Protein AF-A0A8H7GT89-F1 (afdb_monomer_lite)

pLDDT: mean 71.45, std 20.38, range [29.5, 93.94]

Foldseek 3Di:
DDDPPPFDWFKKFKWKDFPVDTDRALLPPDDDDDPPDSPTFIWTATPQQWTHGPPDQWTFDADPQQWTHIGNDTDGQWDFDDDPPDPWTWTAGNNHFWWWQAPVRIIGDPHPHHPTTTMIMTIDTDDPPD

Organism: NCBI:txid27326

Sequence (130 aa):
MLGLAHGYVATCIINISTNDDKVYLGVSVENGNDPGSQKANVFDFDTAGTMKVTGKNEYLGLDNSGKLVVTSKAQGKFERKARSGFALNALVFNGMREYQLCGDYTIGLNSTCAGARKATISIEDVPVFG

Structure (mmCIF, N/CA/C/O backbone):
data_AF-A0A8H7GT89-F1
#
_entry.id   AF-A0A8H7GT89-F1
#
loop_
_atom_site.group_PDB
_atom_site.id
_atom_site.type_symbol
_atom_site.label_atom_id
_atom_site.label_alt_id
_atom_site.label_comp_id
_atom_site.label_asym_id
_atom_site.label_entity_id
_atom_site.label_seq_id
_atom_site.pdbx_PDB_ins_code
_atom_site.Cartn_x
_atom_site.Cartn_y
_atom_site.Cartn_z
_atom_site.occupancy
_atom_site.B_iso_or_equiv
_atom_site.auth_seq_id
_atom_site.auth_comp_id
_atom_site.auth_asym_id
_atom_site.auth_atom_id
_atom_site.pdbx_PDB_model_num
ATOM 1 N N . MET A 1 1 ? -14.530 5.194 34.847 1.00 35.44 1 MET A N 1
ATOM 2 C CA . MET A 1 1 ? -13.457 5.635 33.932 1.00 35.44 1 MET A CA 1
ATOM 3 C C . MET A 1 1 ? -13.267 4.551 32.882 1.00 35.44 1 MET A C 1
ATOM 5 O O . MET A 1 1 ? -12.688 3.524 33.197 1.00 35.44 1 MET A O 1
ATOM 9 N N . LEU A 1 2 ? -13.820 4.728 31.681 1.00 33.50 2 LEU A N 1
ATOM 10 C CA . LEU A 1 2 ? -13.563 3.861 30.528 1.00 33.50 2 LEU A CA 1
ATOM 11 C C . LEU A 1 2 ? -12.859 4.731 29.489 1.00 33.50 2 LEU A C 1
ATOM 13 O O . LEU A 1 2 ? -13.491 5.558 28.837 1.00 33.50 2 LEU A O 1
ATOM 17 N N . GLY A 1 3 ? -11.535 4.613 29.420 1.00 31.89 3 GLY A N 1
ATOM 18 C CA . GLY A 1 3 ? -10.750 5.225 28.358 1.00 31.89 3 GLY A CA 1
ATOM 19 C C . GLY A 1 3 ? -10.991 4.443 27.075 1.00 31.89 3 GLY A C 1
ATOM 20 O O . GLY A 1 3 ? -10.438 3.361 26.904 1.00 31.89 3 GLY A O 1
ATOM 21 N N . LEU A 1 4 ? -11.838 4.972 26.192 1.00 36.56 4 LEU A N 1
ATOM 22 C CA . LEU A 1 4 ? -11.888 4.538 24.802 1.00 36.56 4 LEU A CA 1
ATOM 23 C C . LEU A 1 4 ? -10.539 4.899 24.181 1.00 36.56 4 LEU A C 1
ATOM 25 O O . LEU A 1 4 ? -10.265 6.066 23.895 1.00 36.56 4 LEU A O 1
ATOM 29 N N . ALA A 1 5 ? -9.678 3.896 24.024 1.00 34.75 5 ALA A N 1
ATOM 30 C CA . ALA A 1 5 ? -8.534 3.977 23.137 1.00 34.75 5 ALA A CA 1
ATOM 31 C C . ALA A 1 5 ? -9.087 4.123 21.715 1.00 34.75 5 ALA A C 1
ATOM 33 O O . ALA A 1 5 ? -9.349 3.139 21.027 1.00 34.75 5 ALA A O 1
ATOM 34 N N . HIS A 1 6 ? -9.351 5.363 21.309 1.00 40.16 6 HIS A N 1
ATOM 35 C CA . HIS A 1 6 ? -9.631 5.698 19.925 1.00 40.16 6 HIS A CA 1
ATOM 36 C C . HIS A 1 6 ? -8.349 5.404 19.148 1.00 40.16 6 HIS A C 1
ATOM 38 O O . HIS A 1 6 ? -7.413 6.203 19.144 1.00 40.16 6 HIS A O 1
ATOM 44 N N . GLY A 1 7 ? -8.276 4.206 18.565 1.00 41.38 7 GLY A N 1
ATOM 45 C CA . GLY A 1 7 ? -7.283 3.901 17.549 1.00 41.38 7 GLY A CA 1
ATOM 46 C C . GLY A 1 7 ? -7.399 4.977 16.480 1.00 41.38 7 GLY A C 1
ATOM 47 O O . GLY A 1 7 ?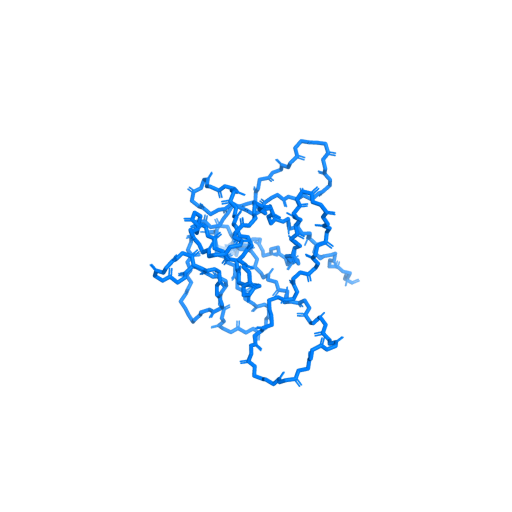 -8.479 5.179 15.928 1.00 41.38 7 GLY A O 1
ATOM 48 N N . TYR A 1 8 ? -6.326 5.731 16.268 1.00 43.47 8 TYR A N 1
ATOM 49 C CA . TYR A 1 8 ? -6.292 6.758 15.238 1.00 43.47 8 TYR A CA 1
ATOM 50 C C . TYR A 1 8 ? -6.527 6.080 13.889 1.00 43.47 8 TYR A C 1
ATOM 52 O O . TYR A 1 8 ? -5.712 5.268 13.455 1.00 43.47 8 TYR A O 1
ATOM 60 N N . VAL A 1 9 ? -7.657 6.397 13.261 1.00 54.12 9 VAL A N 1
ATOM 61 C CA . VAL A 1 9 ? -7.965 5.994 11.893 1.00 54.12 9 VAL A CA 1
ATOM 62 C C . VAL A 1 9 ? -7.574 7.163 11.002 1.00 54.12 9 VAL A C 1
ATOM 64 O O . VAL A 1 9 ? -8.209 8.215 11.047 1.00 54.12 9 VAL A O 1
ATOM 67 N N . ALA A 1 10 ? -6.485 7.013 10.250 1.00 57.50 10 ALA A N 1
ATOM 68 C CA . ALA A 1 10 ? -6.071 8.008 9.267 1.00 57.50 10 ALA A CA 1
ATOM 69 C C . ALA A 1 10 ? -6.644 7.628 7.903 1.00 57.50 10 ALA A C 1
ATOM 71 O O . ALA A 1 10 ? -6.319 6.574 7.360 1.00 57.50 10 ALA A O 1
ATOM 72 N N . THR A 1 11 ? -7.488 8.485 7.348 1.00 61.97 11 THR A N 1
ATOM 73 C CA . THR A 1 11 ? -8.102 8.283 6.038 1.00 61.97 11 THR A CA 1
ATOM 74 C C . THR A 1 11 ? -7.154 8.775 4.947 1.00 61.97 11 THR A C 1
ATOM 76 O O . THR A 1 11 ? -6.683 9.907 5.010 1.00 61.97 11 THR A O 1
ATOM 79 N N . CYS A 1 12 ? -6.840 7.935 3.960 1.00 56.12 12 CYS A N 1
ATOM 80 C CA . CYS A 1 12 ? -5.787 8.210 2.988 1.00 56.12 12 CYS A CA 1
ATOM 81 C C . CYS A 1 12 ? -6.156 7.841 1.545 1.00 56.12 12 CYS A C 1
ATOM 83 O O . CYS A 1 12 ? -6.928 6.912 1.307 1.00 56.12 12 CYS A O 1
ATOM 85 N N . ILE A 1 13 ? -5.512 8.510 0.586 1.00 63.25 13 ILE A N 1
ATOM 86 C CA . ILE A 1 13 ? -5.522 8.162 -0.843 1.00 63.25 13 ILE A CA 1
ATOM 87 C C . ILE A 1 13 ? -4.174 7.548 -1.227 1.00 63.25 13 ILE A C 1
ATOM 89 O O . ILE A 1 13 ? -3.116 7.978 -0.759 1.00 63.25 13 ILE A O 1
ATOM 93 N N . ILE A 1 14 ? -4.220 6.541 -2.100 1.00 62.25 14 ILE A N 1
ATOM 94 C CA . ILE A 1 14 ? -3.039 5.880 -2.648 1.00 62.25 14 ILE A CA 1
ATOM 95 C C . ILE A 1 14 ? -2.681 6.481 -4.012 1.00 62.25 14 ILE A C 1
ATOM 97 O O . ILE A 1 14 ? -3.467 6.448 -4.952 1.00 62.25 14 ILE A O 1
ATOM 101 N N . ASN A 1 15 ? -1.455 6.981 -4.121 1.00 60.44 15 ASN A N 1
ATOM 102 C CA . ASN A 1 15 ? -0.856 7.547 -5.323 1.00 60.44 15 ASN A CA 1
ATOM 103 C C . ASN A 1 15 ? 0.281 6.641 -5.809 1.00 60.44 15 ASN A C 1
ATOM 105 O O . ASN A 1 15 ? 1.048 6.144 -4.987 1.00 60.44 15 ASN A O 1
ATOM 109 N N . ILE A 1 16 ? 0.459 6.449 -7.119 1.00 58.06 16 ILE A N 1
ATOM 110 C CA . ILE A 1 16 ? 1.551 5.617 -7.645 1.00 58.06 16 ILE A CA 1
ATOM 111 C C . ILE A 1 16 ? 2.458 6.457 -8.532 1.00 58.06 16 ILE A C 1
ATOM 113 O O . ILE A 1 16 ? 2.040 7.096 -9.487 1.00 58.06 16 ILE A O 1
ATOM 117 N N . SER A 1 17 ? 3.745 6.471 -8.218 1.00 55.50 17 SER A N 1
ATOM 118 C CA . SER A 1 17 ? 4.747 7.114 -9.065 1.00 55.50 17 SER A CA 1
ATOM 119 C C . SER A 1 17 ? 5.666 6.059 -9.649 1.00 55.50 17 SER A C 1
ATOM 121 O O . SER A 1 17 ? 6.245 5.267 -8.898 1.00 55.50 17 SER A O 1
ATOM 123 N N . THR A 1 18 ? 5.828 6.082 -10.966 1.00 56.59 18 THR A N 1
ATOM 124 C CA . THR A 1 18 ? 6.956 5.432 -11.639 1.00 56.59 18 THR A CA 1
ATOM 125 C C . THR A 1 18 ? 8.038 6.481 -11.894 1.00 56.59 18 THR A C 1
ATOM 127 O O . THR A 1 18 ? 7.802 7.673 -11.697 1.00 56.59 18 THR A O 1
ATOM 130 N N . ASN A 1 19 ? 9.241 6.061 -12.287 1.00 48.22 19 ASN A N 1
ATOM 131 C CA . ASN A 1 19 ? 10.349 6.996 -12.521 1.00 48.22 19 ASN A CA 1
ATOM 132 C C . ASN A 1 19 ? 10.074 8.007 -13.649 1.00 48.22 19 ASN A C 1
ATOM 134 O O . ASN A 1 19 ? 10.729 9.045 -13.673 1.00 48.22 19 ASN A O 1
ATOM 138 N N . ASP A 1 20 ? 9.096 7.729 -14.515 1.00 40.50 20 ASP A N 1
ATOM 139 C CA . ASP A 1 20 ? 8.835 8.517 -15.720 1.00 40.50 20 ASP A CA 1
ATOM 140 C C . ASP A 1 20 ? 7.479 9.241 -15.702 1.00 40.50 20 ASP A C 1
ATOM 142 O O . ASP A 1 20 ? 7.308 10.174 -16.471 1.00 40.50 20 ASP A O 1
ATOM 146 N N . ASP A 1 21 ? 6.549 8.884 -14.802 1.00 43.25 21 ASP A N 1
ATOM 147 C CA . ASP A 1 21 ? 5.219 9.506 -14.694 1.00 43.25 21 ASP A CA 1
ATOM 148 C C . ASP A 1 21 ? 4.585 9.298 -13.304 1.00 43.25 21 ASP A C 1
ATOM 150 O O . ASP A 1 21 ? 4.749 8.249 -12.661 1.00 43.25 21 ASP A O 1
ATOM 154 N N . LYS A 1 22 ? 3.795 10.284 -12.851 1.00 41.44 22 LYS A N 1
ATOM 155 C CA . LYS A 1 22 ? 2.847 10.113 -11.736 1.00 41.44 22 LYS A CA 1
ATOM 156 C C . LYS A 1 22 ? 1.545 9.546 -12.292 1.00 41.44 22 LYS A C 1
ATOM 158 O O . LYS A 1 22 ? 0.872 10.206 -13.076 1.00 41.44 22 LYS A O 1
ATOM 163 N N . VAL A 1 23 ? 1.178 8.347 -11.859 1.00 41.94 23 VAL A N 1
ATOM 164 C CA . VAL A 1 23 ? -0.077 7.689 -12.221 1.00 41.94 23 VAL A CA 1
ATOM 165 C C . VAL A 1 23 ? -0.946 7.606 -10.971 1.00 41.94 23 VAL A C 1
ATOM 167 O O . VAL A 1 23 ? -0.628 6.924 -9.997 1.00 41.94 23 VAL A O 1
ATOM 170 N N . TYR A 1 24 ? -2.066 8.314 -10.977 1.00 42.25 24 TYR A N 1
ATOM 171 C CA . TYR A 1 24 ? -3.062 8.167 -9.926 1.00 42.25 24 TYR A CA 1
ATOM 172 C C . TYR A 1 24 ? -3.737 6.812 -10.115 1.00 42.25 24 TYR A C 1
ATOM 174 O O . TYR A 1 24 ? -4.422 6.582 -11.111 1.00 42.25 24 TYR A O 1
ATOM 182 N N . LEU A 1 25 ? -3.502 5.885 -9.188 1.00 45.56 25 LEU A N 1
ATOM 183 C CA . LEU A 1 25 ? -4.218 4.625 -9.205 1.00 45.56 25 LEU A CA 1
ATOM 184 C C . LEU A 1 25 ? -5.462 4.780 -8.341 1.00 45.56 25 LEU A C 1
ATOM 186 O O . LEU A 1 25 ? -5.419 4.651 -7.118 1.00 45.56 25 LEU A O 1
ATOM 190 N N . GLY A 1 26 ? -6.598 4.994 -8.997 1.00 43.44 26 GLY A N 1
ATOM 191 C CA . GLY A 1 26 ? -7.821 4.437 -8.451 1.00 43.44 26 GLY A CA 1
ATOM 192 C C . GLY A 1 26 ? -7.618 2.930 -8.409 1.00 43.44 26 GLY A C 1
ATOM 193 O O . GLY A 1 26 ? -7.570 2.300 -9.460 1.00 43.44 26 GLY A O 1
ATOM 194 N N . VAL A 1 27 ? -7.432 2.345 -7.223 1.00 44.38 27 VAL A N 1
ATOM 195 C CA . VAL A 1 27 ? -7.629 0.901 -7.061 1.00 44.38 27 VAL A CA 1
ATOM 196 C C . VAL A 1 27 ? -9.106 0.684 -7.383 1.00 44.38 27 VAL A C 1
ATOM 198 O O . VAL A 1 27 ? -9.958 0.803 -6.516 1.00 44.38 27 VAL A O 1
ATOM 201 N N . SER A 1 28 ? -9.466 0.497 -8.645 1.00 35.22 28 SER A N 1
ATOM 202 C CA . SER A 1 28 ? -10.850 0.261 -9.022 1.00 35.22 28 SER A CA 1
ATOM 203 C C . SER A 1 28 ? -11.254 -1.071 -8.404 1.00 35.22 28 SER A C 1
ATOM 205 O O . SER A 1 28 ? -10.757 -2.123 -8.797 1.00 35.22 28 SER A O 1
ATOM 207 N N . VAL A 1 29 ? -12.124 -1.020 -7.390 1.00 35.66 29 VAL A N 1
ATOM 208 C CA . VAL A 1 29 ? -12.866 -2.201 -6.945 1.00 35.66 29 VAL A CA 1
ATOM 209 C C . VAL A 1 29 ? -13.776 -2.537 -8.114 1.00 35.66 29 VAL A C 1
ATOM 211 O O . VAL A 1 29 ? -14.784 -1.860 -8.316 1.00 35.66 29 VAL A O 1
ATOM 214 N N . GLU A 1 30 ? -13.369 -3.485 -8.953 1.00 30.83 30 GLU A N 1
ATOM 215 C CA . GLU A 1 30 ? -14.185 -3.909 -10.080 1.00 30.83 30 GLU A CA 1
ATOM 216 C C . GLU A 1 30 ? -15.526 -4.436 -9.563 1.00 30.83 30 GLU A C 1
ATOM 218 O O . GLU A 1 30 ? -15.641 -5.522 -9.006 1.00 30.83 30 GLU A O 1
ATOM 223 N N . ASN A 1 31 ? -16.551 -3.617 -9.755 1.00 31.23 31 ASN A N 1
ATOM 224 C CA . ASN A 1 31 ? -17.854 -4.046 -10.227 1.00 31.23 31 ASN A CA 1
ATOM 225 C C . ASN A 1 31 ? -18.373 -2.919 -11.127 1.00 31.23 31 ASN A C 1
ATOM 227 O O . ASN A 1 31 ? -19.152 -2.073 -10.697 1.00 31.23 31 ASN A O 1
ATOM 231 N N . GLY A 1 32 ? -17.885 -2.872 -12.370 1.00 29.50 32 GLY A N 1
ATOM 232 C CA . GLY A 1 32 ? -18.465 -2.033 -13.421 1.00 29.50 32 GLY A CA 1
ATOM 233 C C . GLY A 1 32 ? -17.453 -1.218 -14.224 1.00 29.50 32 GLY A C 1
ATOM 234 O O . GLY A 1 32 ? -16.855 -0.278 -13.712 1.00 29.50 32 GLY A O 1
ATOM 235 N N . ASN A 1 33 ? -17.339 -1.586 -15.502 1.00 33.56 33 ASN A N 1
ATOM 236 C CA . ASN A 1 33 ? -16.725 -0.864 -16.617 1.00 33.56 33 ASN A CA 1
ATOM 237 C C . ASN A 1 33 ? -16.965 0.657 -16.583 1.00 33.56 33 ASN A C 1
ATOM 239 O O . ASN A 1 33 ? -17.984 1.123 -17.092 1.00 33.56 33 ASN A O 1
ATOM 243 N N . ASP A 1 34 ? -15.997 1.437 -16.107 1.00 38.19 34 ASP A N 1
ATOM 244 C CA . ASP A 1 34 ? -15.846 2.809 -16.593 1.00 38.19 34 ASP A CA 1
ATOM 245 C C . ASP A 1 34 ? -14.361 3.209 -16.665 1.00 38.19 34 ASP A C 1
ATOM 247 O O . ASP A 1 34 ? -13.774 3.604 -15.654 1.00 38.19 34 ASP A O 1
ATOM 251 N N . PRO A 1 35 ? -13.724 3.104 -17.846 1.00 40.66 35 PRO A N 1
ATOM 252 C CA . PRO A 1 35 ? -12.318 3.456 -18.040 1.00 40.66 35 PRO A CA 1
ATOM 253 C C . PRO A 1 35 ? -12.031 4.968 -17.928 1.00 40.66 35 PRO A C 1
ATOM 255 O O . PRO A 1 35 ? -10.876 5.370 -18.057 1.00 40.66 35 PRO A O 1
ATOM 258 N N . GLY A 1 36 ? -13.047 5.813 -17.691 1.00 35.69 36 GLY A N 1
ATOM 259 C CA . GLY A 1 36 ? -12.902 7.270 -17.586 1.00 35.69 36 GLY A CA 1
ATOM 260 C C . GLY A 1 36 ? -12.988 7.858 -16.173 1.00 35.69 36 GLY A C 1
ATOM 261 O O . GLY A 1 36 ? -12.587 9.006 -15.980 1.00 35.69 36 GLY A O 1
ATOM 262 N N . SER A 1 37 ? -13.477 7.113 -15.172 1.00 38.75 37 SER A N 1
ATOM 263 C CA . SER A 1 37 ? -13.600 7.621 -13.797 1.00 38.75 37 SER A CA 1
ATOM 264 C C . SER A 1 37 ? -12.557 6.978 -12.882 1.00 38.75 37 SER A C 1
ATOM 266 O O . SER A 1 37 ? -12.722 5.867 -12.384 1.00 38.75 37 SER A O 1
ATOM 268 N N . GLN A 1 38 ? -11.448 7.682 -12.639 1.00 46.44 38 GLN A N 1
ATOM 269 C CA . GLN A 1 38 ? -10.498 7.298 -11.593 1.00 46.44 38 GLN A CA 1
ATOM 270 C C . GLN A 1 38 ? -11.152 7.534 -10.226 1.00 46.44 38 GLN A C 1
ATOM 272 O O . GLN A 1 38 ? -10.925 8.548 -9.569 1.00 46.44 38 GLN A O 1
ATOM 277 N N . LYS A 1 39 ? -12.020 6.617 -9.794 1.00 52.84 39 LYS A N 1
ATOM 278 C CA . LYS A 1 39 ? -12.512 6.604 -8.418 1.00 52.84 39 LYS A CA 1
ATOM 279 C C . LYS A 1 39 ? -11.351 6.170 -7.532 1.00 52.84 39 LYS A C 1
ATOM 281 O O . LYS A 1 39 ? -11.034 4.986 -7.437 1.00 52.84 39 LYS A O 1
ATOM 286 N N . ALA A 1 40 ? -10.676 7.146 -6.932 1.00 61.97 40 ALA A N 1
ATOM 287 C CA . ALA A 1 40 ? -9.696 6.883 -5.894 1.00 61.97 40 ALA A CA 1
ATOM 288 C C . ALA A 1 40 ? -10.406 6.186 -4.728 1.00 61.97 40 ALA A C 1
ATOM 290 O O . ALA A 1 40 ? -11.361 6.724 -4.164 1.00 61.97 40 ALA A O 1
ATOM 291 N N . ASN A 1 41 ? -9.960 4.980 -4.378 1.00 70.00 41 ASN A N 1
ATOM 292 C CA . ASN A 1 41 ? -10.384 4.383 -3.123 1.00 70.00 41 ASN A CA 1
ATOM 293 C C . ASN A 1 41 ? -9.745 5.154 -1.981 1.00 70.00 41 ASN A C 1
ATOM 295 O O . ASN A 1 41 ? -8.545 5.439 -1.988 1.00 70.00 41 ASN A O 1
ATOM 299 N N . VAL A 1 42 ? -10.573 5.433 -0.990 1.00 81.00 42 VAL A N 1
ATOM 300 C CA . VAL A 1 42 ? -10.152 6.011 0.270 1.00 81.00 42 VAL A CA 1
ATOM 301 C C . VAL A 1 42 ? -9.986 4.870 1.269 1.00 81.00 42 VAL A C 1
ATOM 303 O O . VAL A 1 42 ? -10.840 3.980 1.342 1.00 81.00 42 VAL A O 1
ATOM 306 N N . PHE A 1 43 ? -8.867 4.870 1.990 1.00 85.38 43 PHE A N 1
ATOM 307 C CA . PHE A 1 43 ? -8.533 3.824 2.947 1.00 85.38 43 PHE A CA 1
ATOM 308 C C . PHE A 1 43 ? -8.351 4.382 4.353 1.00 85.38 43 PHE A C 1
ATOM 310 O O . PHE A 1 43 ? -7.597 5.326 4.566 1.00 85.38 43 PHE A O 1
ATOM 317 N N . ASP A 1 44 ? -8.980 3.726 5.310 1.00 86.81 44 ASP A N 1
ATOM 318 C CA . ASP A 1 44 ? -8.800 3.884 6.739 1.00 86.81 44 ASP A CA 1
ATOM 319 C C . ASP A 1 44 ? -7.572 3.073 7.176 1.00 86.81 44 ASP A C 1
ATOM 321 O O . ASP A 1 44 ? -7.562 1.840 7.116 1.00 86.81 44 ASP A O 1
ATOM 325 N N . PHE A 1 45 ? -6.515 3.771 7.583 1.00 84.81 45 PHE A N 1
ATOM 326 C CA . PHE A 1 45 ? -5.270 3.188 8.075 1.00 84.81 45 PHE A CA 1
ATOM 327 C C . PHE A 1 45 ? -5.304 3.100 9.602 1.00 84.81 45 PHE A C 1
ATOM 329 O O . PHE A 1 45 ? -5.438 4.130 10.269 1.00 84.81 45 PHE A O 1
ATOM 336 N N . ASP A 1 46 ? -5.163 1.894 10.156 1.00 83.25 46 ASP A N 1
ATOM 337 C CA . ASP A 1 46 ? -5.131 1.671 11.605 1.00 83.25 46 ASP A CA 1
ATOM 338 C C . ASP A 1 46 ? -3.705 1.476 12.157 1.00 83.25 46 ASP A C 1
ATOM 340 O O . ASP A 1 46 ? -2.727 1.284 11.433 1.00 83.25 46 ASP A O 1
ATOM 344 N N . THR A 1 47 ? -3.572 1.496 13.485 1.00 81.00 47 THR A N 1
ATOM 345 C CA . THR A 1 47 ? -2.282 1.292 14.166 1.00 81.00 47 THR A CA 1
ATOM 346 C C . THR A 1 47 ? -1.762 -0.146 14.092 1.00 81.00 47 THR A C 1
ATOM 348 O O . THR A 1 47 ? -0.604 -0.385 14.423 1.00 81.00 47 THR A O 1
ATOM 351 N N . ALA A 1 48 ? -2.593 -1.111 13.685 1.00 87.06 48 AL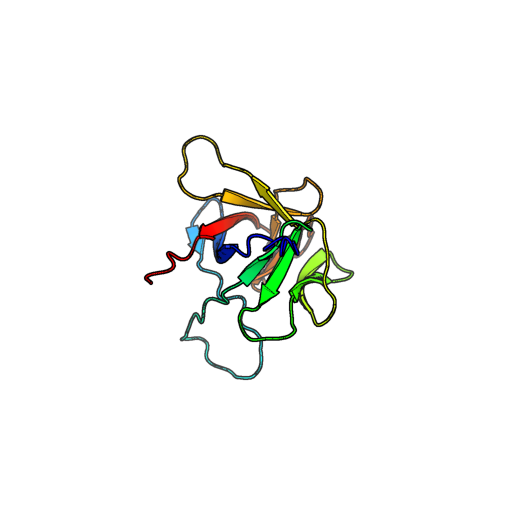A A N 1
ATOM 352 C CA . ALA A 1 48 ? -2.178 -2.491 13.435 1.00 87.06 48 ALA A CA 1
ATOM 353 C C . ALA A 1 48 ? -1.564 -2.664 12.029 1.00 87.06 48 ALA A C 1
ATOM 355 O O . ALA A 1 48 ? -1.123 -3.762 11.669 1.00 87.06 48 ALA A O 1
ATOM 356 N N . GLY A 1 49 ? -1.505 -1.584 11.242 1.00 87.88 49 GLY A N 1
ATOM 357 C CA . GLY A 1 49 ? -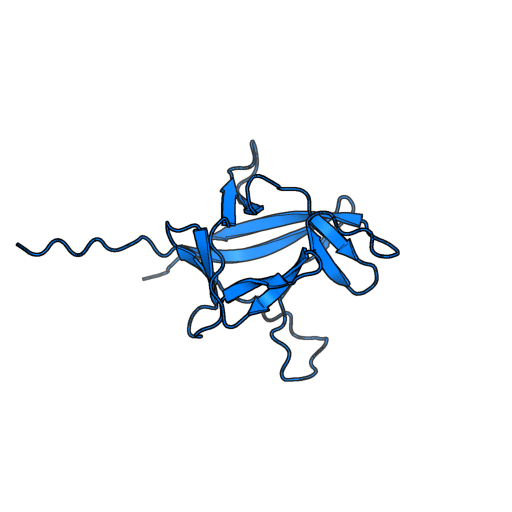0.984 -1.597 9.884 1.00 87.88 49 GLY A CA 1
ATOM 358 C C . GLY A 1 49 ? -1.930 -2.292 8.915 1.00 87.88 49 GLY A C 1
ATOM 359 O O . GLY A 1 49 ? -1.461 -2.945 7.982 1.00 87.88 49 GLY A O 1
ATOM 360 N N . THR A 1 50 ? -3.240 -2.216 9.161 1.00 92.75 50 THR A N 1
ATOM 361 C CA . THR A 1 50 ? -4.267 -2.616 8.197 1.00 92.75 50 THR A CA 1
ATOM 362 C C . THR A 1 50 ? -4.803 -1.391 7.458 1.00 92.75 50 THR A C 1
ATOM 364 O O . THR A 1 50 ? -4.813 -0.275 7.979 1.00 92.75 50 THR A O 1
ATOM 367 N N . MET A 1 51 ? -5.223 -1.601 6.210 1.00 90.50 51 MET A N 1
ATOM 368 C CA . MET A 1 51 ? -5.778 -0.562 5.343 1.00 90.50 51 MET A CA 1
ATOM 369 C C . MET A 1 51 ? -7.169 -0.976 4.894 1.00 90.50 51 MET A C 1
ATOM 371 O O . MET A 1 51 ? -7.318 -1.749 3.951 1.00 90.50 51 MET A O 1
ATOM 375 N N . LYS A 1 52 ? -8.196 -0.499 5.588 1.00 89.44 52 LYS A N 1
ATOM 376 C CA . LYS A 1 52 ? -9.593 -0.822 5.298 1.00 89.44 52 LYS A CA 1
ATOM 377 C C . LYS A 1 52 ? -10.158 0.162 4.281 1.00 89.44 52 LYS A C 1
ATOM 379 O O . LYS A 1 52 ? -9.888 1.346 4.374 1.00 89.44 52 LYS A O 1
ATOM 384 N N . VAL A 1 53 ? -10.952 -0.284 3.318 1.00 86.44 53 VAL A N 1
ATOM 385 C CA . VAL A 1 53 ? -11.665 0.621 2.405 1.00 86.44 53 VAL A CA 1
ATOM 386 C C . VAL A 1 53 ? -12.741 1.369 3.196 1.00 86.44 53 VAL A C 1
ATOM 388 O O . VAL A 1 53 ? -13.610 0.738 3.806 1.00 86.44 53 VAL A O 1
ATOM 391 N N . THR A 1 54 ? -12.705 2.703 3.183 1.00 83.00 54 THR A N 1
ATOM 392 C CA . THR A 1 54 ? -13.632 3.536 3.960 1.00 83.00 54 THR A CA 1
ATOM 393 C C . THR A 1 54 ? -15.083 3.221 3.586 1.00 83.00 54 THR A C 1
ATOM 395 O O . THR A 1 54 ? -15.455 3.174 2.412 1.00 83.00 54 THR A O 1
ATOM 398 N N . GLY A 1 55 ? -15.919 2.968 4.597 1.00 82.94 55 GLY A N 1
ATOM 399 C CA . GLY A 1 55 ? -17.337 2.632 4.415 1.00 82.94 55 GLY A CA 1
ATOM 400 C C . GLY A 1 55 ? -17.625 1.205 3.926 1.00 82.94 55 GLY A C 1
ATOM 401 O O . GLY A 1 55 ? -18.792 0.863 3.739 1.00 82.94 55 GLY A O 1
ATOM 402 N N . LYS A 1 56 ? -16.607 0.351 3.744 1.00 85.81 56 LYS A N 1
ATOM 403 C CA . LYS A 1 56 ? -16.769 -1.053 3.328 1.00 85.81 56 LYS A CA 1
ATOM 404 C C . LYS A 1 56 ? -16.090 -2.012 4.299 1.00 85.81 56 LYS A C 1
ATOM 406 O O . LYS A 1 56 ? -15.257 -1.612 5.101 1.00 85.81 56 LYS A O 1
ATOM 411 N N . ASN A 1 57 ? -16.430 -3.299 4.231 1.00 89.06 57 ASN A N 1
ATOM 412 C CA . ASN A 1 57 ? -15.750 -4.349 5.001 1.00 89.06 57 ASN A CA 1
ATOM 413 C C . ASN A 1 57 ? -14.697 -5.085 4.160 1.00 89.06 57 ASN A C 1
ATOM 415 O O . ASN A 1 57 ? -14.650 -6.313 4.121 1.00 89.06 57 ASN A O 1
ATOM 419 N N . GLU A 1 58 ? -13.893 -4.308 3.446 1.00 89.38 58 GLU A N 1
ATOM 420 C CA . GLU A 1 58 ? -12.854 -4.783 2.541 1.00 89.38 58 GLU A CA 1
ATOM 421 C C . GLU A 1 58 ? -11.539 -4.087 2.892 1.00 89.38 58 GLU A C 1
ATOM 423 O O . GLU A 1 58 ? -11.541 -2.998 3.462 1.00 89.38 58 GLU A O 1
ATOM 428 N N . TYR A 1 59 ? -10.417 -4.708 2.557 1.00 90.69 59 TYR A N 1
ATOM 429 C CA . TYR A 1 59 ? -9.083 -4.280 2.951 1.00 90.69 59 TYR A CA 1
ATOM 430 C C . TYR A 1 59 ? -8.149 -4.312 1.750 1.00 90.69 59 TYR A C 1
ATOM 432 O O . TYR A 1 59 ? -8.253 -5.201 0.909 1.00 90.69 59 TYR A O 1
ATOM 440 N N . LEU A 1 60 ? -7.203 -3.383 1.689 1.00 90.88 60 LEU A N 1
ATOM 441 C CA . LEU A 1 60 ? -6.037 -3.544 0.835 1.00 90.88 60 LEU A CA 1
ATOM 442 C C . LEU A 1 60 ? -5.169 -4.674 1.397 1.00 90.88 60 LEU A C 1
ATOM 444 O O . LEU A 1 60 ? -4.928 -4.754 2.603 1.00 90.88 60 LEU A O 1
ATOM 448 N N . GLY A 1 61 ? -4.680 -5.535 0.519 1.00 92.12 61 GLY A N 1
ATOM 449 C CA . GLY A 1 61 ? -3.760 -6.608 0.867 1.00 92.12 61 GLY A CA 1
ATOM 450 C C . GLY A 1 61 ? -2.969 -7.068 -0.345 1.00 92.12 61 GLY A C 1
ATOM 451 O O . GLY A 1 61 ? -3.135 -6.539 -1.443 1.00 92.12 61 GLY A O 1
ATOM 452 N N . LEU A 1 62 ? -2.112 -8.064 -0.138 1.00 90.62 62 LEU A N 1
ATOM 453 C CA . LEU A 1 62 ? -1.458 -8.785 -1.223 1.00 90.62 62 LEU A CA 1
ATOM 454 C C . LEU A 1 62 ? -2.142 -10.134 -1.448 1.00 90.62 62 LEU A C 1
ATOM 456 O O . LEU A 1 62 ? -2.482 -10.831 -0.489 1.00 90.62 62 LEU A O 1
ATOM 460 N N . ASP A 1 63 ? -2.342 -10.522 -2.701 1.00 89.69 63 ASP A N 1
ATOM 461 C CA . ASP A 1 63 ? -2.721 -11.893 -3.029 1.00 89.69 63 ASP A CA 1
ATOM 462 C C . ASP A 1 63 ? -1.525 -12.858 -2.887 1.00 89.69 63 ASP A C 1
ATOM 464 O O . ASP A 1 63 ? -0.405 -12.468 -2.546 1.00 89.69 63 ASP A O 1
ATOM 468 N N . ASN A 1 64 ? -1.748 -14.145 -3.167 1.00 89.31 64 ASN A N 1
ATOM 469 C CA . ASN A 1 64 ? -0.700 -15.168 -3.068 1.00 89.31 64 ASN A CA 1
ATOM 470 C C . ASN A 1 64 ? 0.455 -14.968 -4.068 1.00 89.31 64 ASN A C 1
ATOM 472 O O . ASN A 1 64 ? 1.507 -15.580 -3.903 1.00 89.31 64 ASN A O 1
ATOM 476 N N . SER A 1 65 ? 0.263 -14.144 -5.101 1.00 86.31 65 SER A N 1
ATOM 477 C CA . SER A 1 65 ? 1.293 -13.783 -6.078 1.00 86.31 65 SER A CA 1
ATOM 478 C C . SER A 1 65 ? 2.040 -12.496 -5.713 1.00 86.31 65 SER A C 1
ATOM 480 O O . SER A 1 65 ? 2.960 -12.099 -6.423 1.00 86.31 65 SER A O 1
ATOM 482 N N . GLY A 1 66 ? 1.667 -11.847 -4.605 1.00 88.38 66 GLY A N 1
ATOM 483 C CA . GLY A 1 66 ? 2.235 -10.571 -4.189 1.00 88.38 66 GLY A CA 1
ATOM 484 C C . GLY A 1 66 ? 1.630 -9.368 -4.912 1.00 88.38 66 GLY A C 1
ATOM 485 O O . GLY A 1 66 ? 2.209 -8.287 -4.829 1.00 88.38 66 GLY A O 1
ATOM 486 N N . LYS A 1 67 ? 0.497 -9.512 -5.615 1.00 88.25 67 LYS A N 1
ATOM 487 C CA . LYS A 1 67 ? -0.221 -8.386 -6.233 1.00 88.25 67 LYS A CA 1
ATOM 488 C C . LYS A 1 67 ? -1.102 -7.671 -5.216 1.00 88.25 67 LYS A C 1
ATOM 490 O O . LYS A 1 67 ? -1.758 -8.320 -4.407 1.00 88.25 67 LYS A O 1
ATOM 495 N N . LEU A 1 68 ? -1.148 -6.342 -5.278 1.00 88.12 68 LEU A N 1
ATOM 496 C CA . LEU A 1 68 ? -2.066 -5.527 -4.488 1.00 88.12 68 LEU A CA 1
ATOM 497 C C . LEU A 1 68 ? -3.500 -5.735 -4.962 1.00 88.12 68 LEU A C 1
ATOM 499 O O . LEU A 1 68 ? -3.816 -5.524 -6.131 1.00 88.12 68 LEU A O 1
ATOM 503 N N . VAL A 1 69 ? -4.363 -6.120 -4.030 1.00 88.88 69 VAL A N 1
ATOM 504 C CA . VAL A 1 69 ? -5.778 -6.406 -4.268 1.00 88.88 69 VAL A CA 1
ATOM 505 C C . VAL A 1 69 ? -6.628 -5.874 -3.121 1.00 88.88 69 VAL A C 1
ATOM 507 O O . VAL A 1 69 ? -6.147 -5.675 -2.003 1.00 88.88 69 VAL A O 1
ATOM 510 N N . VAL A 1 70 ? -7.918 -5.682 -3.390 1.00 88.44 70 VAL A N 1
ATOM 511 C CA . VAL A 1 70 ? -8.924 -5.506 -2.342 1.00 88.44 70 VAL A CA 1
ATOM 512 C C . VAL A 1 70 ? -9.454 -6.884 -1.953 1.00 88.44 70 VAL A C 1
ATOM 514 O O . VAL A 1 70 ? -9.816 -7.689 -2.805 1.00 88.44 70 VAL A O 1
ATOM 517 N N . THR A 1 71 ? -9.451 -7.180 -0.660 1.00 90.25 71 THR A N 1
ATOM 518 C CA . THR A 1 71 ? -9.770 -8.496 -0.103 1.00 90.25 71 THR A CA 1
ATOM 519 C C . THR A 1 71 ? -10.667 -8.367 1.123 1.00 90.25 71 THR A C 1
ATOM 521 O O . THR A 1 71 ? -10.654 -7.361 1.825 1.00 90.25 71 THR A O 1
ATOM 524 N N . SER A 1 72 ? -11.439 -9.406 1.431 1.00 92.56 72 SER A N 1
ATOM 525 C CA . SER A 1 72 ? -12.250 -9.467 2.654 1.00 92.56 72 SER A CA 1
ATOM 526 C C . SER A 1 72 ? -11.426 -9.745 3.918 1.00 92.56 72 SER A C 1
ATOM 528 O O . SER A 1 72 ? -11.949 -9.653 5.028 1.00 92.56 72 SER A O 1
ATOM 530 N N . LYS A 1 73 ? -10.142 -10.102 3.775 1.00 93.94 73 LYS A N 1
ATOM 531 C CA . LYS A 1 73 ? -9.252 -10.438 4.892 1.00 93.94 73 LYS A CA 1
ATOM 532 C C . LYS A 1 73 ? -8.288 -9.297 5.183 1.00 93.94 73 LYS A C 1
ATOM 534 O O . LYS A 1 73 ? -7.463 -8.958 4.339 1.00 93.94 73 LYS A O 1
ATOM 539 N N . ALA A 1 74 ? -8.333 -8.778 6.406 1.00 92.94 74 ALA A N 1
ATOM 540 C CA . ALA A 1 74 ? -7.356 -7.807 6.874 1.00 92.94 74 ALA A CA 1
ATOM 541 C C . ALA A 1 74 ? -5.944 -8.409 6.858 1.00 92.94 74 ALA A C 1
ATOM 543 O O . ALA A 1 74 ? -5.705 -9.489 7.404 1.00 92.94 74 ALA A O 1
ATOM 544 N N . GLN A 1 75 ? -5.006 -7.689 6.252 1.00 93.38 75 GLN A N 1
ATOM 545 C CA . GLN A 1 75 ? -3.584 -7.976 6.358 1.00 93.38 75 GLN A CA 1
ATOM 546 C C . GLN A 1 75 ? -2.935 -6.842 7.143 1.00 93.38 75 GLN A C 1
ATOM 548 O O . GLN A 1 75 ? -3.003 -5.685 6.737 1.00 93.38 75 GLN A O 1
ATOM 553 N N . GLY A 1 76 ? -2.335 -7.180 8.284 1.00 83.81 76 GLY A N 1
ATOM 554 C CA . GLY A 1 76 ? -1.405 -6.278 8.962 1.00 83.81 76 GLY A CA 1
ATOM 555 C C . GLY A 1 76 ? -0.071 -6.239 8.217 1.00 83.81 76 GLY A C 1
ATOM 556 O O . GLY A 1 76 ? 0.186 -7.121 7.393 1.00 83.81 76 GLY A O 1
ATOM 557 N N . LYS A 1 77 ? 0.792 -5.278 8.575 1.00 92.06 77 LYS A N 1
ATOM 558 C CA . LYS A 1 77 ? 2.146 -5.003 8.025 1.00 92.06 77 LYS A CA 1
ATOM 559 C C . LYS A 1 77 ? 2.224 -3.900 6.975 1.00 92.06 77 LYS A C 1
ATOM 561 O O . LYS A 1 77 ? 3.317 -3.673 6.451 1.00 92.06 77 LYS A O 1
ATOM 566 N N . PHE A 1 78 ? 1.135 -3.198 6.680 1.00 92.44 78 PHE A N 1
ATOM 567 C CA . PHE A 1 78 ? 1.284 -1.913 6.018 1.00 92.44 78 PHE A CA 1
ATOM 568 C C . PHE A 1 78 ? 1.860 -0.898 7.004 1.00 92.44 78 PHE A C 1
ATOM 570 O O . PHE A 1 78 ? 1.475 -0.831 8.168 1.00 92.44 78 PHE A O 1
ATOM 577 N N . GLU A 1 79 ? 2.810 -0.111 6.529 1.00 91.81 79 GLU A N 1
ATOM 578 C CA . GLU A 1 79 ? 3.497 0.926 7.279 1.00 91.81 79 GLU A CA 1
ATOM 579 C C . GLU A 1 79 ? 3.510 2.203 6.445 1.00 91.81 79 GLU A C 1
ATOM 581 O O . GLU A 1 79 ? 3.709 2.179 5.226 1.00 91.81 79 GLU A O 1
ATOM 586 N N . ARG A 1 80 ? 3.364 3.340 7.122 1.00 86.50 80 ARG A N 1
ATOM 587 C CA . ARG A 1 80 ? 3.608 4.655 6.537 1.00 86.50 80 ARG A CA 1
ATOM 588 C C . ARG A 1 80 ? 5.039 5.049 6.860 1.00 86.50 80 ARG A C 1
ATOM 590 O O . ARG A 1 80 ? 5.380 5.190 8.032 1.00 86.50 80 ARG A O 1
ATOM 597 N N . LYS A 1 81 ? 5.881 5.247 5.846 1.00 87.38 81 LYS A N 1
ATOM 598 C CA . LYS A 1 81 ? 7.238 5.774 6.055 1.00 87.38 81 LYS A CA 1
ATOM 599 C C . LYS A 1 81 ? 7.386 7.143 5.425 1.00 87.38 81 LYS A C 1
ATOM 601 O O . LYS A 1 81 ? 7.181 7.299 4.224 1.00 87.38 81 LYS A O 1
ATOM 606 N N . ALA A 1 82 ? 7.792 8.115 6.237 1.00 82.38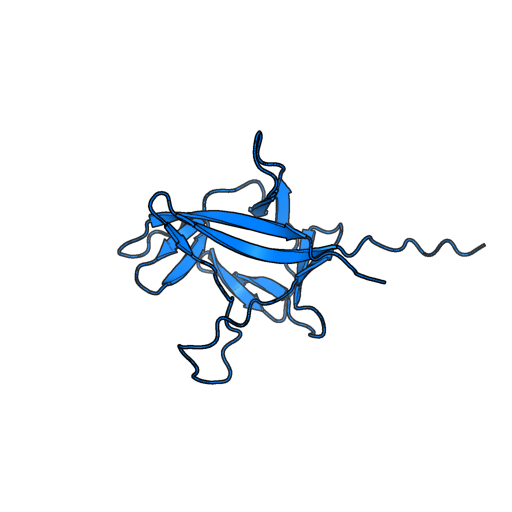 82 ALA A N 1
ATOM 607 C CA . ALA A 1 82 ? 8.133 9.442 5.756 1.00 82.38 82 ALA A CA 1
ATOM 608 C C . ALA A 1 82 ? 9.213 9.344 4.675 1.00 82.38 82 ALA A C 1
ATOM 610 O O . ALA A 1 82 ? 10.230 8.661 4.838 1.00 82.38 82 ALA A O 1
ATOM 611 N N . ARG A 1 83 ? 8.987 10.027 3.556 1.00 75.12 83 ARG A N 1
ATOM 612 C CA . ARG A 1 83 ? 9.976 10.145 2.491 1.00 75.12 83 ARG A CA 1
ATOM 613 C C . ARG A 1 83 ? 10.703 11.471 2.691 1.00 75.12 83 ARG A C 1
ATOM 615 O O . ARG A 1 83 ? 10.092 12.528 2.589 1.00 75.12 83 ARG A O 1
ATOM 622 N N . SER A 1 84 ? 11.998 11.412 3.007 1.00 72.56 84 SER A N 1
ATOM 623 C CA . SER A 1 84 ? 12.815 12.614 3.230 1.00 72.56 84 SER A CA 1
ATOM 624 C C . SER A 1 84 ? 12.663 13.602 2.066 1.00 72.56 84 SER A C 1
ATOM 626 O O . SER A 1 84 ? 12.870 13.221 0.913 1.00 72.56 84 SER A O 1
ATOM 628 N N . GLY A 1 85 ? 12.263 14.840 2.370 1.00 63.03 85 GLY A N 1
ATOM 629 C CA . GLY A 1 85 ? 12.076 15.915 1.389 1.00 63.03 85 GLY A CA 1
ATOM 630 C C . GLY A 1 85 ? 10.747 15.915 0.621 1.00 63.03 85 GLY A C 1
ATOM 631 O O . GLY A 1 85 ? 10.590 16.738 -0.275 1.00 63.03 85 GLY A O 1
ATOM 632 N N . PHE A 1 86 ? 9.788 15.039 0.946 1.00 63.41 86 PHE A N 1
ATOM 633 C CA . PHE A 1 86 ? 8.470 15.002 0.299 1.00 63.41 86 PHE A CA 1
ATOM 634 C C . PHE A 1 86 ? 7.338 15.095 1.326 1.00 63.41 86 PHE A C 1
ATOM 636 O O . PHE A 1 86 ? 7.434 14.541 2.417 1.00 63.41 86 PHE A O 1
ATOM 643 N N . ALA A 1 87 ? 6.239 15.754 0.947 1.00 67.06 87 ALA A N 1
ATOM 644 C CA . ALA A 1 87 ? 5.033 15.853 1.775 1.00 67.06 87 ALA A CA 1
ATOM 645 C C . ALA A 1 87 ? 4.249 14.529 1.869 1.00 67.06 87 ALA A C 1
ATOM 647 O O . ALA A 1 87 ? 3.423 14.360 2.759 1.00 67.06 87 ALA A O 1
ATOM 648 N N . LEU A 1 88 ? 4.505 13.589 0.952 1.00 73.25 88 LEU A N 1
ATOM 649 C CA . LEU A 1 88 ? 3.800 12.313 0.878 1.00 73.25 88 LEU A CA 1
ATOM 650 C C . LEU A 1 88 ? 4.577 11.203 1.588 1.00 73.25 88 LEU A C 1
ATOM 652 O O . LEU A 1 88 ? 5.785 11.037 1.388 1.00 73.25 88 LEU A O 1
ATOM 656 N N . ASN A 1 89 ? 3.856 10.386 2.351 1.00 82.00 89 ASN A N 1
ATOM 657 C CA . ASN A 1 89 ? 4.409 9.184 2.966 1.00 82.00 89 ASN A CA 1
ATOM 658 C C . ASN A 1 89 ? 4.492 8.060 1.931 1.00 82.00 89 ASN A C 1
ATOM 660 O O . ASN A 1 89 ? 3.650 7.971 1.050 1.00 82.00 89 ASN A O 1
ATOM 664 N N . ALA A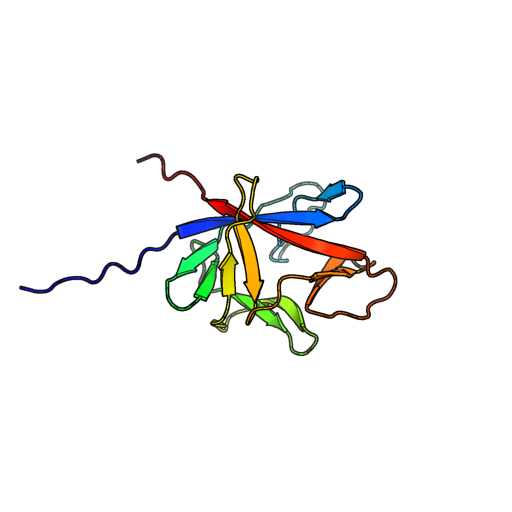 1 90 ? 5.494 7.192 2.007 1.00 86.06 90 ALA A N 1
ATOM 665 C CA . ALA A 1 90 ? 5.530 5.966 1.218 1.00 86.06 90 ALA A CA 1
ATOM 666 C C . ALA A 1 90 ? 4.726 4.865 1.923 1.00 86.06 90 ALA A C 1
ATOM 668 O O . ALA A 1 90 ? 4.862 4.689 3.139 1.00 86.06 90 ALA A O 1
ATOM 669 N N . LEU A 1 91 ? 3.938 4.107 1.159 1.00 88.56 91 LEU A N 1
ATOM 670 C CA . LEU A 1 91 ? 3.329 2.868 1.628 1.00 88.56 91 LEU A CA 1
ATOM 671 C C . LEU A 1 91 ? 4.368 1.758 1.586 1.00 88.56 91 LEU A C 1
ATOM 673 O O . LEU A 1 91 ? 4.943 1.464 0.542 1.00 88.56 91 LEU A O 1
ATOM 677 N N . VAL A 1 92 ? 4.595 1.117 2.717 1.00 91.50 92 VAL A N 1
ATOM 678 C CA . VAL A 1 92 ? 5.554 0.026 2.868 1.00 91.50 92 VAL A CA 1
ATOM 679 C C . VAL A 1 92 ? 4.787 -1.201 3.328 1.00 91.50 92 VAL A C 1
ATOM 681 O O . VAL A 1 92 ? 3.919 -1.082 4.182 1.00 91.50 92 VAL A O 1
ATOM 684 N N . PHE A 1 93 ? 5.093 -2.372 2.780 1.00 92.75 93 PHE A N 1
ATOM 685 C CA . PHE A 1 93 ? 4.527 -3.632 3.251 1.00 92.75 93 PHE A CA 1
ATOM 686 C C . PHE A 1 93 ? 5.640 -4.509 3.812 1.00 92.75 93 PHE A C 1
ATOM 688 O O . PHE A 1 93 ? 6.571 -4.876 3.093 1.00 92.75 93 PHE A O 1
ATOM 695 N N . ASN A 1 94 ? 5.555 -4.845 5.101 1.00 92.38 94 ASN A N 1
ATOM 696 C CA . ASN A 1 94 ? 6.523 -5.700 5.789 1.00 92.38 94 ASN A CA 1
ATOM 697 C C . ASN A 1 94 ? 7.975 -5.208 5.599 1.00 92.38 94 ASN A C 1
ATOM 699 O O . ASN A 1 94 ? 8.858 -5.966 5.197 1.00 92.38 94 ASN A O 1
ATOM 703 N N . GLY A 1 95 ? 8.204 -3.905 5.796 1.00 90.44 95 GLY A N 1
ATOM 704 C CA . GLY A 1 95 ? 9.501 -3.254 5.583 1.00 90.44 95 GLY A CA 1
ATOM 705 C C . GLY A 1 95 ? 9.912 -2.995 4.123 1.00 90.44 95 GLY A C 1
ATOM 706 O O . GLY A 1 95 ? 10.863 -2.241 3.902 1.00 90.44 95 GLY A O 1
ATOM 707 N N . MET A 1 96 ? 9.205 -3.537 3.126 1.00 89.19 96 MET A N 1
ATOM 708 C CA . MET A 1 96 ? 9.524 -3.363 1.704 1.00 89.19 96 MET A CA 1
ATOM 709 C C . MET A 1 96 ? 8.761 -2.194 1.075 1.00 89.19 96 MET A C 1
ATOM 711 O O . MET A 1 96 ? 7.552 -2.056 1.250 1.00 89.19 96 MET A O 1
ATOM 715 N N . ARG A 1 97 ? 9.480 -1.349 0.327 1.00 85.00 97 ARG A N 1
ATOM 716 C CA . ARG A 1 97 ? 8.943 -0.113 -0.280 1.00 85.00 97 ARG A CA 1
ATOM 717 C C . ARG A 1 97 ? 8.879 -0.125 -1.808 1.00 85.00 97 ARG A C 1
ATOM 719 O O . ARG A 1 97 ? 8.337 0.806 -2.394 1.00 85.00 97 ARG A O 1
ATOM 726 N N . GLU A 1 98 ? 9.544 -1.088 -2.442 1.00 85.56 98 GLU A N 1
ATOM 727 C CA . GLU A 1 98 ? 9.678 -1.146 -3.897 1.00 85.56 98 GLU A CA 1
ATOM 728 C C . GLU A 1 98 ? 8.597 -2.060 -4.463 1.00 85.56 98 GLU A C 1
ATOM 730 O O . GLU A 1 98 ? 8.614 -3.265 -4.230 1.00 85.56 98 GLU A O 1
ATOM 735 N N . TYR A 1 99 ? 7.671 -1.463 -5.203 1.00 89.50 99 TYR A N 1
ATOM 736 C CA . TYR A 1 99 ? 6.639 -2.173 -5.943 1.00 89.50 99 TYR A CA 1
ATOM 737 C C . TYR A 1 99 ? 7.009 -2.199 -7.423 1.00 89.50 99 TYR A C 1
ATOM 739 O O . TYR A 1 99 ? 7.910 -1.488 -7.880 1.00 89.50 99 TYR A O 1
ATOM 747 N N . GLN A 1 100 ? 6.287 -2.998 -8.193 1.00 88.25 100 GLN A N 1
ATOM 748 C CA . GLN A 1 100 ? 6.392 -3.045 -9.638 1.00 88.25 100 GLN A CA 1
ATOM 749 C C . GLN A 1 100 ? 5.010 -2.842 -10.250 1.00 88.25 100 GLN A C 1
ATOM 751 O O . GLN A 1 100 ? 4.070 -3.552 -9.898 1.00 88.25 100 GLN A O 1
ATOM 756 N N . LEU A 1 101 ? 4.905 -1.878 -11.165 1.00 84.94 101 LEU A N 1
ATOM 757 C CA . LEU A 1 101 ? 3.761 -1.733 -12.058 1.00 84.94 101 LEU A CA 1
ATOM 758 C C . LEU A 1 101 ? 3.981 -2.655 -13.256 1.00 84.94 101 LEU A C 1
ATOM 760 O O . LEU A 1 101 ? 4.949 -2.494 -13.999 1.00 84.94 101 LEU A O 1
ATOM 764 N N . CYS A 1 102 ? 3.101 -3.630 -13.410 1.00 83.50 102 CYS A N 1
ATOM 765 C CA . CYS A 1 102 ? 3.118 -4.599 -14.491 1.00 83.50 102 CYS A CA 1
ATOM 766 C C . CYS A 1 102 ? 2.567 -4.006 -15.796 1.00 83.50 102 CYS A C 1
ATOM 768 O O . CYS A 1 102 ? 1.837 -3.016 -15.784 1.00 83.50 102 CYS A O 1
ATOM 770 N N . GLY A 1 103 ? 2.872 -4.643 -16.934 1.00 77.44 103 GLY A N 1
ATOM 771 C CA . GLY A 1 103 ? 2.310 -4.248 -18.232 1.00 77.44 103 GLY A CA 1
ATOM 772 C C . GLY A 1 103 ? 0.787 -4.412 -18.340 1.00 77.44 103 GLY A C 1
ATOM 773 O O . GLY A 1 103 ? 0.175 -3.794 -19.203 1.00 77.44 103 GLY A O 1
ATOM 774 N N . ASP A 1 104 ? 0.177 -5.205 -17.452 1.00 78.69 104 ASP A N 1
ATOM 775 C CA . ASP A 1 104 ? -1.278 -5.361 -17.291 1.00 78.69 104 ASP A CA 1
ATOM 776 C C . ASP A 1 104 ? -1.893 -4.322 -16.328 1.00 78.69 104 ASP A C 1
ATOM 778 O O . ASP A 1 104 ? -3.038 -4.471 -15.911 1.00 78.69 104 ASP A O 1
ATOM 782 N N . TYR A 1 105 ? -1.127 -3.294 -15.944 1.00 79.44 105 TYR A N 1
ATOM 783 C CA . TYR A 1 105 ? -1.489 -2.252 -14.975 1.00 79.44 105 TYR A CA 1
ATOM 784 C C . TYR A 1 105 ? -1.755 -2.739 -13.544 1.00 79.44 105 TYR A C 1
ATOM 786 O O . TYR A 1 105 ? -2.135 -1.944 -12.683 1.00 79.44 105 TYR A O 1
ATOM 794 N N . THR A 1 106 ? -1.495 -4.012 -13.238 1.00 83.31 106 THR A N 1
ATOM 795 C CA . THR A 1 106 ? -1.507 -4.489 -11.852 1.00 83.31 106 THR A CA 1
ATOM 796 C C . THR A 1 106 ? -0.235 -4.060 -11.126 1.00 83.31 106 THR A C 1
ATOM 798 O O . THR A 1 106 ? 0.816 -3.863 -11.739 1.00 83.31 106 THR A O 1
ATOM 801 N N . ILE A 1 107 ? -0.309 -3.909 -9.803 1.00 86.69 107 ILE A N 1
ATOM 802 C CA . ILE A 1 107 ? 0.870 -3.619 -8.979 1.00 86.69 107 ILE A CA 1
ATOM 803 C C . ILE A 1 107 ? 1.160 -4.817 -8.109 1.00 86.69 107 ILE A C 1
ATOM 805 O O . ILE A 1 107 ? 0.256 -5.347 -7.471 1.00 86.69 107 ILE A O 1
ATOM 809 N N . GLY A 1 108 ? 2.424 -5.211 -8.039 1.00 87.69 108 GLY A N 1
ATOM 810 C CA . GLY A 1 108 ? 2.868 -6.216 -7.089 1.00 87.69 108 GLY A CA 1
ATOM 811 C C . GLY A 1 108 ? 4.094 -5.787 -6.310 1.00 87.69 108 GLY A C 1
ATOM 812 O O . GLY A 1 108 ? 4.792 -4.844 -6.675 1.00 87.69 108 GLY A O 1
ATOM 813 N N . LEU A 1 109 ? 4.335 -6.492 -5.215 1.00 89.12 109 LEU A N 1
ATOM 814 C CA . LEU A 1 109 ? 5.538 -6.394 -4.412 1.00 89.12 109 LEU A CA 1
ATOM 815 C C . LEU A 1 109 ? 6.503 -7.502 -4.846 1.00 89.12 109 LEU A C 1
ATOM 817 O O . LEU A 1 109 ? 6.150 -8.677 -4.791 1.00 89.12 109 LEU A O 1
ATOM 821 N N . ASN A 1 110 ? 7.711 -7.130 -5.274 1.00 83.00 110 ASN A N 1
ATOM 822 C CA . ASN A 1 110 ? 8.693 -8.039 -5.887 1.00 83.00 110 ASN A CA 1
ATOM 823 C C . ASN A 1 110 ? 8.138 -8.840 -7.082 1.00 83.00 110 ASN A C 1
ATOM 825 O O . ASN A 1 110 ? 8.494 -10.001 -7.282 1.00 83.00 110 ASN A O 1
ATOM 829 N N . SER A 1 111 ? 7.263 -8.231 -7.884 1.00 78.06 111 SER A N 1
ATOM 830 C CA . SER A 1 111 ? 6.667 -8.899 -9.043 1.00 78.06 111 SER A CA 1
ATOM 831 C C . SER A 1 111 ? 7.645 -8.966 -10.221 1.00 78.06 111 SER A C 1
ATOM 833 O O . SER A 1 111 ? 8.316 -7.985 -10.545 1.00 78.06 111 SER A O 1
ATOM 835 N N . THR A 1 112 ? 7.694 -10.119 -10.893 1.00 78.69 112 THR A N 1
ATOM 836 C CA . THR A 1 112 ? 8.502 -10.387 -12.101 1.00 78.69 112 THR A CA 1
ATOM 837 C C . THR A 1 112 ? 7.664 -10.404 -13.384 1.00 78.69 112 THR A C 1
ATOM 839 O O . THR A 1 112 ? 8.036 -11.014 -14.386 1.00 78.69 112 THR A O 1
ATOM 842 N N . CYS A 1 113 ? 6.506 -9.747 -13.363 1.00 81.00 113 CYS A N 1
ATOM 843 C CA . CYS A 1 113 ? 5.603 -9.661 -14.507 1.00 81.00 113 CYS A CA 1
ATOM 844 C C . CYS A 1 113 ? 6.253 -9.010 -15.744 1.00 81.00 113 CYS A C 1
ATOM 846 O O . CYS A 1 113 ? 7.162 -8.181 -15.656 1.00 81.00 113 CYS A O 1
ATOM 848 N N . ALA A 1 114 ? 5.752 -9.368 -16.929 1.00 83.75 114 ALA A N 1
ATOM 849 C CA . ALA A 1 114 ? 6.218 -8.785 -18.182 1.00 83.75 114 ALA A CA 1
ATOM 850 C C . ALA A 1 114 ? 5.981 -7.264 -18.203 1.00 83.75 114 ALA A C 1
ATOM 852 O O . ALA A 1 114 ? 4.912 -6.777 -17.830 1.00 83.75 114 ALA A O 1
ATOM 853 N N . GLY A 1 115 ? 6.998 -6.512 -18.631 1.00 81.38 115 GLY A N 1
ATOM 854 C CA . GLY A 1 115 ? 6.941 -5.049 -18.668 1.00 81.38 115 GLY A CA 1
ATOM 855 C C . GLY A 1 115 ? 6.963 -4.374 -17.293 1.00 81.38 115 GLY A C 1
ATOM 856 O O . GLY A 1 115 ? 6.665 -3.185 -17.225 1.00 81.38 115 GLY A O 1
ATOM 857 N N . ALA A 1 116 ? 7.311 -5.102 -16.221 1.00 83.56 116 ALA A N 1
ATOM 858 C CA . ALA A 1 116 ? 7.422 -4.559 -14.872 1.00 83.56 116 ALA A CA 1
ATOM 859 C C . ALA A 1 116 ? 8.335 -3.327 -14.820 1.00 83.56 116 ALA A C 1
ATOM 861 O O . ALA A 1 116 ? 9.508 -3.381 -15.196 1.00 83.56 116 ALA A O 1
ATOM 862 N N . ARG A 1 117 ? 7.812 -2.225 -14.283 1.00 86.44 117 ARG A N 1
ATOM 863 C CA . ARG A 1 117 ? 8.579 -1.013 -13.975 1.00 86.44 117 ARG A CA 1
ATOM 864 C C . ARG A 1 117 ? 8.550 -0.762 -12.481 1.00 86.44 117 ARG A C 1
ATOM 866 O O . ARG A 1 117 ? 7.509 -0.925 -11.849 1.00 86.44 117 ARG A O 1
ATOM 873 N N . LYS A 1 118 ?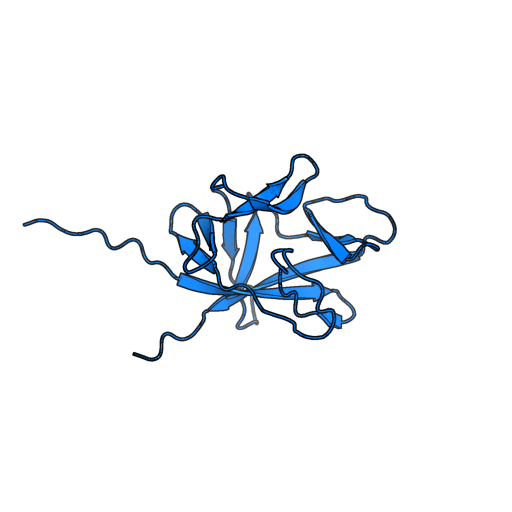 9.679 -0.330 -11.914 1.00 86.56 118 LYS A N 1
ATOM 874 C CA . LYS A 1 118 ? 9.740 0.053 -10.499 1.00 86.56 118 LYS A CA 1
ATOM 875 C C . LYS A 1 118 ? 8.746 1.177 -10.220 1.00 86.56 118 LYS A C 1
ATOM 877 O O . LYS A 1 118 ? 8.700 2.174 -10.940 1.00 86.56 118 LYS A O 1
ATOM 882 N N . ALA A 1 119 ? 7.984 1.006 -9.153 1.00 83.19 119 ALA A N 1
ATOM 883 C CA . ALA A 1 119 ? 6.979 1.939 -8.696 1.00 83.19 119 ALA A CA 1
ATOM 884 C C . ALA A 1 119 ? 7.126 2.166 -7.189 1.00 83.19 119 ALA A C 1
ATOM 886 O O . ALA A 1 119 ? 7.476 1.270 -6.419 1.00 83.19 119 ALA A O 1
ATOM 887 N N . THR A 1 120 ? 6.852 3.394 -6.765 1.00 82.56 120 THR A N 1
ATOM 888 C CA . THR A 1 120 ? 6.644 3.728 -5.356 1.00 82.56 120 THR A CA 1
ATOM 889 C C . THR A 1 120 ? 5.188 4.091 -5.165 1.00 82.56 120 THR A C 1
ATOM 891 O O . THR A 1 120 ? 4.628 4.850 -5.957 1.00 82.56 120 THR A O 1
ATOM 894 N N . ILE A 1 121 ? 4.606 3.571 -4.094 1.00 84.06 121 ILE A N 1
ATOM 895 C CA . ILE A 1 121 ? 3.264 3.927 -3.673 1.00 84.06 121 ILE A CA 1
ATOM 896 C C . ILE A 1 121 ? 3.379 4.994 -2.591 1.00 84.06 121 ILE A C 1
ATOM 898 O O . ILE A 1 121 ? 4.058 4.801 -1.583 1.00 84.06 121 ILE A O 1
ATOM 902 N N . SER A 1 122 ? 2.738 6.127 -2.820 1.00 82.81 122 SER A N 1
ATOM 903 C CA . SER A 1 122 ? 2.643 7.244 -1.897 1.00 82.81 122 SER A CA 1
ATOM 904 C C . SER A 1 122 ? 1.246 7.324 -1.295 1.00 82.81 122 SER A C 1
ATOM 906 O O . SER A 1 122 ? 0.258 6.991 -1.937 1.00 82.81 122 SER A O 1
ATOM 908 N N . ILE A 1 123 ? 1.174 7.779 -0.056 1.00 80.38 123 ILE A N 1
ATOM 909 C CA . ILE A 1 123 ? -0.038 7.938 0.730 1.00 80.38 123 ILE A CA 1
ATOM 910 C C . ILE A 1 123 ? -0.186 9.421 1.023 1.00 80.38 123 ILE A C 1
ATOM 912 O O . ILE A 1 123 ? 0.753 10.061 1.512 1.00 80.38 123 ILE A O 1
ATOM 916 N N . GLU A 1 124 ? -1.369 9.937 0.739 1.00 80.25 124 GLU A N 1
ATOM 917 C CA . GLU A 1 124 ? -1.784 11.285 1.099 1.00 80.25 124 GLU A CA 1
ATOM 918 C C . GLU A 1 124 ? -2.901 11.201 2.132 1.00 80.25 124 GLU A C 1
ATOM 920 O O . GLU A 1 124 ? -3.857 10.452 1.933 1.00 80.25 124 GLU A O 1
ATOM 925 N N . ASP A 1 125 ? -2.764 11.937 3.234 1.00 77.19 125 ASP A N 1
ATOM 926 C CA . ASP A 1 125 ? -3.835 12.045 4.222 1.00 77.19 125 ASP A CA 1
ATOM 927 C C . ASP A 1 125 ? -4.970 12.879 3.636 1.00 77.19 125 ASP A C 1
ATOM 929 O O . ASP A 1 125 ? -4.747 13.972 3.115 1.00 77.19 125 ASP A O 1
ATOM 933 N N . VAL A 1 126 ? -6.195 12.376 3.743 1.00 72.38 126 VAL A N 1
ATOM 934 C CA . VAL A 1 126 ? -7.387 13.145 3.406 1.00 72.38 126 VAL A CA 1
ATOM 935 C C . VAL A 1 126 ? -7.643 14.115 4.560 1.00 72.38 126 VAL A C 1
ATOM 937 O O . VAL A 1 126 ? -7.844 13.662 5.692 1.00 72.38 126 VAL A O 1
ATOM 940 N N . PRO A 1 127 ? -7.647 15.439 4.321 1.00 62.94 127 PRO A N 1
ATOM 941 C CA . PRO A 1 127 ? -8.001 16.395 5.356 1.00 62.94 127 PRO A CA 1
ATOM 942 C C . PRO A 1 127 ? -9.444 16.140 5.790 1.00 62.94 127 PRO A C 1
ATOM 944 O O . PRO A 1 127 ? -10.368 16.205 4.978 1.00 62.94 127 PRO A O 1
ATOM 947 N N . VAL A 1 128 ? -9.647 15.851 7.073 1.00 55.50 128 VAL A N 1
ATOM 948 C CA . VAL A 1 128 ? -10.990 15.792 7.649 1.00 55.50 128 VAL A CA 1
ATOM 949 C C . VAL A 1 128 ? -11.427 17.236 7.886 1.00 55.50 128 VAL A C 1
ATOM 951 O O . VAL A 1 128 ? -11.048 17.848 8.883 1.00 55.50 128 VAL A O 1
ATOM 954 N N . PHE A 1 129 ? -12.166 17.812 6.938 1.00 47.38 129 PHE A N 1
ATOM 955 C CA . PHE A 1 129 ? -12.862 19.076 7.170 1.00 47.38 129 PHE A CA 1
ATOM 956 C C . PHE A 1 129 ? -14.073 18.772 8.056 1.00 47.38 129 PHE A C 1
ATOM 958 O O . PHE A 1 129 ? -15.047 18.178 7.590 1.00 47.38 129 PHE A O 1
ATOM 965 N N . GLY A 1 130 ? -13.937 19.072 9.348 1.00 38.78 130 GLY A N 1
ATOM 966 C CA . GLY A 1 130 ? -15.032 19.030 10.320 1.00 38.78 130 GLY A CA 1
ATOM 967 C C . GLY A 1 130 ? -16.011 20.181 10.147 1.00 38.78 130 GLY A C 1
ATOM 968 O O . GLY A 1 130 ? -15.595 21.235 9.613 1.00 38.78 130 GLY A O 1
#

Radius of gyration: 15.08 Å; chains: 1; bounding box: 31×34×53 Å

Secondary structure (DSSP, 8-state):
---------EEEEEEEEESS-EE------SSS--TT---PPEEEE-TTS-EEETTSS-EEEE-TTSBEEEESS----EEEEE-TT-SSEEEEETTB--EEE-TTS-EEES---TT-EEEEEEEEEPP---